Protein AF-A0A2A4R1C4-F1 (afdb_monomer_lite)

Structure (mmCIF, N/CA/C/O backbone):
data_AF-A0A2A4R1C4-F1
#
_entry.id   AF-A0A2A4R1C4-F1
#
loop_
_atom_site.group_PDB
_atom_site.id
_atom_site.type_symbol
_atom_site.label_atom_id
_atom_site.label_alt_id
_atom_site.label_comp_id
_atom_site.label_asym_id
_atom_site.label_entity_id
_atom_site.label_seq_id
_a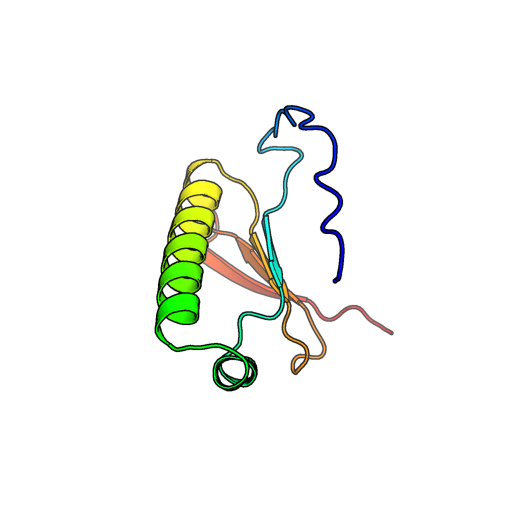tom_site.pdbx_PDB_ins_code
_atom_site.Cartn_x
_atom_site.Cartn_y
_atom_site.Cartn_z
_atom_site.occupancy
_atom_site.B_iso_or_equiv
_atom_site.auth_seq_id
_atom_site.auth_comp_id
_atom_site.auth_asym_id
_atom_site.auth_atom_id
_atom_site.pdbx_PDB_model_num
ATOM 1 N N . MET A 1 1 ? 22.494 21.761 -10.769 1.00 32.41 1 MET A N 1
ATOM 2 C CA . MET A 1 1 ? 22.398 20.707 -9.739 1.00 32.41 1 MET A CA 1
ATOM 3 C C . MET A 1 1 ? 21.131 20.970 -8.945 1.00 32.41 1 MET A C 1
ATOM 5 O O . MET A 1 1 ? 21.061 22.047 -8.362 1.00 32.41 1 MET A O 1
ATOM 9 N N . PRO A 1 2 ? 20.104 20.109 -8.990 1.00 30.61 2 PRO A N 1
ATOM 10 C CA . PRO A 1 2 ? 18.927 20.317 -8.162 1.00 30.61 2 PRO A CA 1
ATOM 11 C C . PRO A 1 2 ? 19.289 20.014 -6.704 1.00 30.61 2 PRO A C 1
ATOM 13 O O . PRO A 1 2 ? 19.868 18.975 -6.395 1.00 30.61 2 PRO A O 1
ATOM 16 N N . GLN A 1 3 ? 19.010 20.976 -5.832 1.00 31.64 3 GLN A N 1
ATOM 17 C CA . GLN A 1 3 ? 19.175 20.857 -4.390 1.00 31.64 3 GLN A CA 1
ATOM 18 C C . GLN A 1 3 ? 17.924 20.176 -3.832 1.00 31.64 3 GLN A C 1
ATOM 20 O O . GLN A 1 3 ? 16.829 20.727 -3.924 1.00 31.64 3 GLN A O 1
ATOM 25 N N . PHE A 1 4 ? 18.079 18.979 -3.272 1.00 34.44 4 PHE A N 1
ATOM 26 C CA . PHE A 1 4 ? 17.040 18.369 -2.451 1.00 34.44 4 PHE A CA 1
ATOM 27 C C . PHE A 1 4 ? 17.033 19.100 -1.106 1.00 34.44 4 PHE A C 1
ATOM 29 O O . PHE A 1 4 ? 18.005 19.038 -0.354 1.00 34.44 4 PHE A O 1
ATOM 36 N N . ILE A 1 5 ? 15.962 19.842 -0.827 1.00 37.84 5 ILE A N 1
ATOM 37 C CA . ILE A 1 5 ? 15.735 20.439 0.489 1.00 37.84 5 ILE A CA 1
ATOM 38 C C . ILE A 1 5 ? 15.442 19.276 1.444 1.00 37.84 5 ILE A C 1
ATOM 40 O O . ILE A 1 5 ? 14.343 18.725 1.433 1.00 37.84 5 ILE A O 1
ATOM 44 N N . LEU A 1 6 ? 16.437 18.873 2.240 1.00 38.81 6 LEU A N 1
ATOM 45 C CA . LEU A 1 6 ? 16.226 18.014 3.403 1.00 38.81 6 LEU A CA 1
ATOM 46 C C . LEU A 1 6 ? 15.416 18.840 4.414 1.00 38.81 6 LEU A C 1
ATOM 48 O O . LEU A 1 6 ? 15.969 19.668 5.136 1.00 38.81 6 LEU A O 1
ATOM 52 N N . GLY A 1 7 ? 14.092 18.689 4.390 1.00 44.31 7 GLY A N 1
ATOM 53 C CA . GLY A 1 7 ? 13.212 19.295 5.384 1.00 44.31 7 GLY A CA 1
ATOM 54 C C . GLY A 1 7 ? 13.600 18.831 6.787 1.00 44.31 7 GLY A C 1
ATOM 55 O O . GLY A 1 7 ? 13.988 17.680 6.982 1.00 44.31 7 GLY A O 1
ATOM 56 N N . GLU A 1 8 ? 13.529 19.740 7.758 1.00 49.16 8 GLU A N 1
ATOM 57 C CA . GLU A 1 8 ? 13.807 19.462 9.166 1.00 49.16 8 GLU A CA 1
ATOM 58 C C . GLU A 1 8 ? 13.062 18.199 9.631 1.00 49.16 8 GLU A C 1
ATOM 60 O O . GLU A 1 8 ? 11.837 18.109 9.501 1.00 49.16 8 GLU A O 1
ATOM 65 N N . PHE A 1 9 ? 13.799 17.225 10.176 1.00 48.66 9 PHE A N 1
ATOM 66 C CA . PHE A 1 9 ? 13.244 15.984 10.719 1.00 48.66 9 PHE A CA 1
ATOM 67 C C . PHE A 1 9 ? 12.394 16.285 11.956 1.00 48.66 9 PHE A C 1
ATOM 69 O O . PHE A 1 9 ? 12.857 16.240 13.094 1.00 48.66 9 PHE A O 1
ATOM 76 N N . HIS A 1 10 ? 11.121 16.577 11.731 1.00 56.03 10 HIS A N 1
ATOM 77 C CA . HIS A 1 10 ? 10.121 16.566 12.779 1.00 56.03 10 HIS A CA 1
ATOM 78 C C . HIS A 1 10 ? 9.755 15.101 13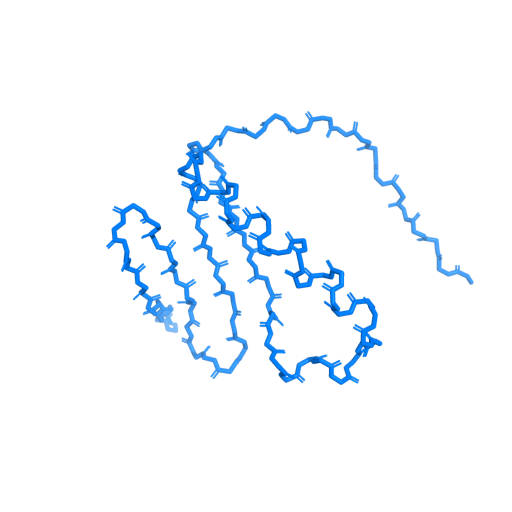.010 1.00 56.03 10 HIS A C 1
ATOM 80 O O . HIS A 1 10 ? 9.254 14.438 12.101 1.00 56.03 10 HIS A O 1
ATOM 86 N N . GLN A 1 11 ? 10.024 14.569 14.205 1.00 60.56 11 GLN A N 1
ATOM 87 C CA . GLN A 1 11 ? 9.480 13.267 14.587 1.00 60.56 11 GLN A CA 1
ATOM 88 C C . GLN A 1 11 ? 7.955 13.382 14.624 1.00 60.56 11 GLN A C 1
ATOM 90 O O . GLN A 1 11 ? 7.369 13.864 15.592 1.00 60.56 11 GLN A O 1
ATOM 95 N N . ALA A 1 12 ? 7.311 12.970 13.536 1.00 68.31 12 ALA A N 1
ATOM 96 C CA . ALA A 1 12 ? 5.868 12.877 13.467 1.00 68.31 12 ALA A CA 1
ATOM 97 C C . ALA A 1 12 ? 5.434 11.640 14.2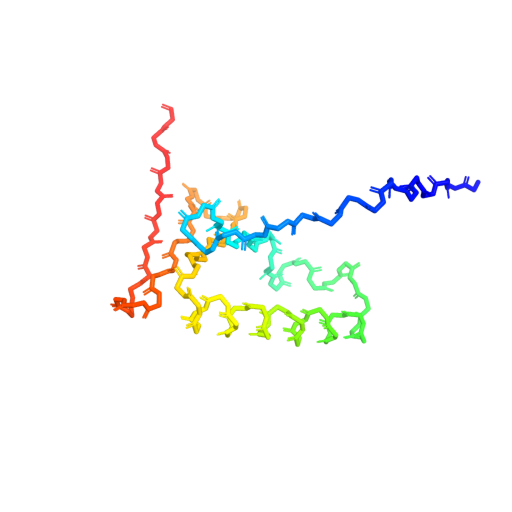57 1.00 68.31 12 ALA A C 1
ATOM 99 O O . ALA A 1 12 ? 5.678 10.503 13.855 1.00 68.31 12 ALA A O 1
ATOM 100 N N . LEU A 1 13 ? 4.794 11.859 15.404 1.00 79.75 13 LEU A N 1
ATOM 101 C CA . LEU A 1 13 ? 4.110 10.791 16.121 1.00 79.75 1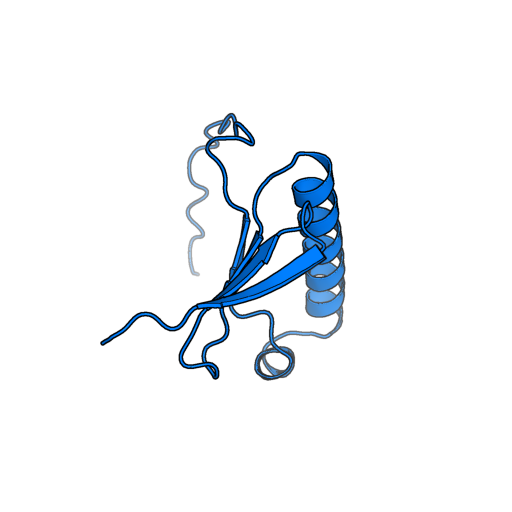3 LEU A CA 1
ATOM 102 C C . LEU A 1 13 ? 2.801 10.483 15.390 1.00 79.75 13 LEU A C 1
ATOM 104 O O . LEU A 1 13 ? 1.861 11.276 15.412 1.00 79.75 13 LEU A O 1
ATOM 108 N N . LEU A 1 14 ? 2.749 9.324 14.738 1.00 82.88 14 LEU A N 1
ATOM 109 C CA . LEU A 1 14 ? 1.569 8.864 14.015 1.00 82.88 14 LEU A CA 1
ATOM 110 C C . LEU A 1 14 ? 0.675 8.045 14.949 1.00 82.88 14 LEU A C 1
ATOM 112 O O . LEU A 1 14 ? 1.050 6.975 15.424 1.00 82.88 14 LEU A O 1
ATOM 116 N N . SER A 1 15 ? -0.530 8.548 15.211 1.00 88.88 15 SER A N 1
ATOM 117 C CA . SER A 1 15 ? -1.579 7.763 15.865 1.00 88.88 15 SER A CA 1
ATOM 118 C C . SER A 1 15 ? -2.326 6.958 14.804 1.00 88.88 15 SER A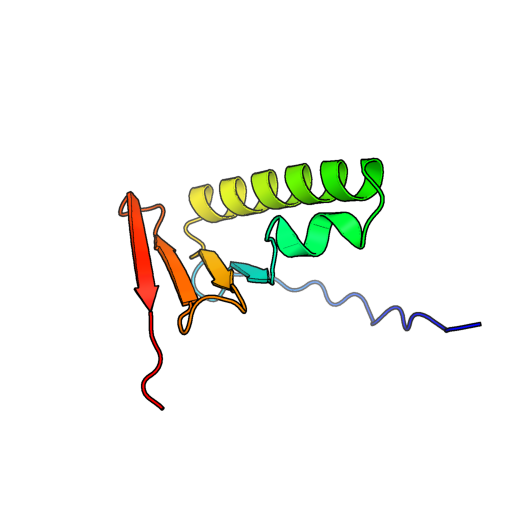 C 1
ATOM 120 O O . SER A 1 15 ? -2.865 7.579 13.884 1.00 88.88 15 SER A O 1
ATOM 122 N N . PRO A 1 16 ? -2.460 5.624 14.931 1.00 88.94 16 PRO A N 1
ATOM 123 C CA . PRO A 1 16 ? -3.208 4.816 13.967 1.00 88.94 16 PRO A CA 1
ATOM 124 C C . PRO A 1 16 ? -4.636 5.317 13.715 1.00 88.94 16 PRO A C 1
ATOM 126 O O . PRO A 1 16 ? -5.133 5.248 12.600 1.00 88.94 16 PRO A O 1
ATOM 129 N N . LYS A 1 17 ? -5.278 5.902 14.738 1.00 88.75 17 LYS A N 1
ATOM 130 C CA . LYS A 1 17 ? -6.646 6.443 14.649 1.00 88.75 17 LYS A CA 1
ATOM 131 C C . LYS A 1 17 ? -6.753 7.754 13.867 1.00 88.75 17 LYS A C 1
ATOM 133 O O . LYS A 1 17 ? -7.855 8.143 13.502 1.00 88.75 17 LYS A O 1
ATOM 138 N N . LEU A 1 18 ? -5.637 8.455 13.681 1.00 89.19 18 LEU A N 1
ATOM 139 C CA . LEU A 1 18 ? -5.557 9.753 13.003 1.00 89.19 18 LEU A CA 1
ATOM 140 C C . LEU A 1 18 ? -4.708 9.676 11.727 1.00 89.19 18 LEU A C 1
ATOM 142 O O . LEU A 1 18 ? -4.356 10.706 11.163 1.00 89.19 18 LEU A O 1
ATOM 146 N N . THR A 1 19 ? -4.351 8.464 11.300 1.00 88.56 19 THR A N 1
ATOM 147 C CA . THR A 1 19 ? -3.440 8.223 10.180 1.00 88.56 19 THR A CA 1
ATOM 148 C C . THR A 1 19 ? -4.140 7.389 9.120 1.00 88.56 19 THR A C 1
ATOM 150 O O . THR A 1 19 ? -4.904 6.479 9.433 1.00 88.56 19 THR A O 1
ATOM 153 N N . VAL A 1 20 ? -3.842 7.690 7.860 1.00 89.69 20 VAL A N 1
ATOM 154 C CA . VAL A 1 20 ? -4.225 6.904 6.688 1.00 89.69 20 VAL A CA 1
ATOM 155 C C . VAL A 1 20 ? -2.970 6.654 5.856 1.00 89.69 20 VAL A C 1
ATOM 157 O O . VAL A 1 20 ? -2.153 7.560 5.693 1.00 89.69 20 VAL A O 1
ATOM 160 N N . LEU A 1 21 ? -2.798 5.435 5.346 1.00 89.62 21 LEU A N 1
ATOM 161 C CA . LEU A 1 21 ? -1.754 5.125 4.372 1.00 89.62 21 LEU A CA 1
ATOM 162 C C . LEU A 1 21 ? -2.316 5.361 2.969 1.00 89.62 21 LEU A C 1
ATOM 164 O O . LEU A 1 21 ? -3.323 4.757 2.603 1.00 89.62 21 LEU A O 1
ATOM 168 N N . ILE A 1 22 ? -1.668 6.223 2.186 1.00 86.88 22 ILE A N 1
ATOM 169 C CA . ILE A 1 22 ? -2.049 6.495 0.796 1.00 86.88 22 ILE A CA 1
ATOM 170 C C . ILE A 1 22 ? -0.946 5.967 -0.122 1.00 86.88 22 ILE A C 1
ATOM 172 O O . ILE A 1 22 ? 0.190 6.427 -0.048 1.00 86.88 22 ILE A O 1
ATOM 176 N N . ILE A 1 23 ? -1.290 5.016 -0.988 1.00 86.88 23 ILE A N 1
ATOM 177 C CA . ILE A 1 23 ? -0.423 4.488 -2.043 1.00 86.88 23 ILE A CA 1
ATOM 178 C C . ILE A 1 23 ? -0.791 5.209 -3.332 1.00 86.88 23 ILE A C 1
ATOM 180 O O . ILE A 1 23 ? -1.923 5.100 -3.809 1.00 86.88 23 ILE A O 1
ATOM 184 N N . VAL A 1 24 ? 0.155 5.961 -3.882 1.00 81.56 24 VAL A N 1
ATOM 185 C CA . VAL A 1 24 ? -0.085 6.785 -5.065 1.00 81.56 24 VAL A CA 1
ATOM 186 C C . VAL A 1 24 ? 0.483 6.102 -6.299 1.00 81.56 24 VAL A C 1
ATOM 188 O O . VAL A 1 24 ? 1.662 5.770 -6.330 1.00 81.56 24 VAL A O 1
ATOM 191 N N . ASP A 1 25 ? -0.369 5.908 -7.304 1.00 75.12 25 ASP A N 1
ATOM 192 C CA . ASP A 1 25 ? -0.002 5.579 -8.687 1.00 75.12 25 ASP A CA 1
ATOM 193 C C . ASP A 1 25 ? 0.911 4.347 -8.844 1.00 75.12 25 ASP A C 1
ATOM 195 O O . ASP A 1 25 ? 1.667 4.225 -9.805 1.00 75.12 25 ASP A O 1
ATOM 199 N N . HIS A 1 26 ? 0.777 3.376 -7.937 1.00 71.50 26 HIS A N 1
ATOM 200 C CA . HIS A 1 26 ? 1.514 2.110 -7.950 1.00 71.50 26 HIS A CA 1
ATOM 201 C C . HIS A 1 26 ? 0.924 1.120 -8.977 1.00 71.50 26 HIS A C 1
ATOM 203 O O . HIS A 1 26 ? 0.411 0.050 -8.643 1.00 71.50 26 HIS A O 1
ATOM 209 N N . GLN A 1 27 ? 0.909 1.521 -10.250 1.00 72.00 27 GLN A N 1
ATOM 210 C CA . GLN A 1 27 ? 0.355 0.751 -11.363 1.00 72.00 27 GLN A CA 1
ATOM 211 C C . GLN A 1 27 ? 1.457 0.300 -12.317 1.00 72.00 27 GLN A C 1
ATOM 213 O O . GLN A 1 27 ? 2.336 1.087 -12.649 1.00 72.00 27 GLN A O 1
ATOM 218 N N . VAL A 1 28 ? 1.287 -0.891 -12.908 1.00 71.69 28 VAL A N 1
ATOM 219 C CA . VAL A 1 28 ? 2.189 -1.455 -13.938 1.00 71.69 28 VAL A CA 1
ATOM 220 C C . VAL A 1 28 ? 2.467 -0.476 -15.091 1.00 71.69 28 VAL A C 1
ATOM 222 O O . VAL A 1 28 ? 3.514 -0.523 -15.727 1.00 71.69 28 VAL A O 1
ATOM 225 N N . ALA A 1 29 ? 1.539 0.451 -15.353 1.00 64.19 29 ALA A N 1
ATOM 226 C CA . ALA A 1 29 ? 1.682 1.490 -16.369 1.00 64.19 29 ALA A CA 1
ATOM 227 C C . ALA A 1 29 ? 2.856 2.461 -16.131 1.00 64.19 29 ALA A C 1
ATOM 229 O O . ALA A 1 29 ? 3.273 3.113 -17.085 1.00 64.19 29 ALA A O 1
ATOM 230 N N . PHE A 1 30 ? 3.368 2.565 -14.902 1.00 69.44 30 PHE A N 1
ATOM 231 C CA . PHE A 1 30 ? 4.498 3.427 -14.550 1.00 69.44 30 PHE A CA 1
ATOM 232 C C . PHE A 1 30 ? 5.817 2.665 -14.404 1.00 69.44 30 PHE A C 1
ATOM 234 O O . PHE A 1 30 ? 6.860 3.304 -14.311 1.00 69.44 30 PHE A O 1
ATOM 241 N N . ASN A 1 31 ? 5.807 1.328 -14.457 1.00 76.25 31 ASN A N 1
ATOM 242 C CA . ASN A 1 31 ? 7.010 0.510 -14.266 1.00 76.25 31 ASN A CA 1
ATOM 243 C C . ASN A 1 31 ? 8.107 0.869 -15.278 1.00 76.25 31 ASN A C 1
ATOM 245 O O . ASN A 1 31 ? 9.270 0.956 -14.918 1.00 76.25 31 ASN A O 1
ATOM 249 N N . SER A 1 32 ? 7.738 1.192 -16.524 1.00 77.81 32 SER A N 1
ATOM 250 C CA . SER A 1 32 ? 8.693 1.597 -17.568 1.00 77.81 32 SER A CA 1
ATOM 251 C C . SER A 1 32 ? 9.403 2.934 -17.310 1.00 77.81 32 SER A C 1
ATOM 253 O O . SER A 1 32 ? 10.262 3.323 -18.097 1.00 77.81 32 SER A O 1
ATOM 255 N N . CYS A 1 33 ? 9.001 3.687 -16.283 1.00 79.06 33 CYS A N 1
ATOM 256 C CA . CYS A 1 33 ? 9.634 4.948 -15.895 1.00 79.06 33 CYS A CA 1
ATOM 257 C C . CYS A 1 33 ? 10.768 4.762 -14.876 1.00 79.06 33 CYS A C 1
ATOM 259 O O . CYS A 1 33 ? 11.468 5.735 -14.594 1.00 79.06 33 CYS A O 1
ATOM 261 N N . PHE A 1 34 ? 10.943 3.553 -14.340 1.00 80.44 34 PHE A N 1
ATOM 262 C CA . PHE A 1 34 ? 11.917 3.231 -13.301 1.00 80.44 34 PHE A CA 1
ATOM 263 C C . PHE A 1 34 ? 12.797 2.061 -13.742 1.00 80.44 34 PHE A C 1
ATOM 265 O O . PHE A 1 34 ? 12.433 1.300 -14.638 1.00 80.44 34 PHE A O 1
ATOM 272 N N . ASP A 1 35 ? 13.978 1.948 -13.146 1.00 86.94 35 ASP A N 1
ATOM 273 C CA . ASP A 1 35 ? 14.807 0.754 -13.269 1.00 86.94 35 ASP A CA 1
ATOM 274 C C . ASP A 1 35 ? 14.225 -0.407 -12.446 1.00 86.94 35 ASP A C 1
ATOM 276 O O . ASP A 1 35 ? 13.565 -0.191 -11.428 1.00 86.94 35 ASP A O 1
ATOM 280 N N . ASP A 1 36 ? 14.464 -1.640 -12.904 1.00 81.50 36 ASP A N 1
ATOM 281 C CA . ASP A 1 36 ? 13.875 -2.846 -12.308 1.00 81.50 36 ASP A CA 1
ATOM 282 C C . ASP A 1 36 ? 14.284 -3.028 -10.831 1.00 81.50 36 ASP A C 1
ATOM 284 O O . ASP A 1 36 ? 13.469 -3.454 -10.018 1.00 81.50 36 ASP A O 1
ATOM 288 N N . GLU A 1 37 ? 15.517 -2.654 -10.467 1.00 83.62 37 GLU A N 1
ATOM 289 C CA . GLU A 1 37 ? 16.038 -2.762 -9.095 1.00 83.62 37 GLU A CA 1
ATOM 290 C C . GLU A 1 37 ? 15.357 -1.755 -8.152 1.00 83.62 37 GLU A C 1
ATOM 292 O O . GLU A 1 37 ? 14.906 -2.115 -7.063 1.00 83.62 37 GLU A O 1
ATOM 297 N N . ALA A 1 38 ? 15.206 -0.495 -8.577 1.00 78.69 38 ALA A N 1
ATOM 298 C CA . ALA A 1 38 ? 14.443 0.497 -7.827 1.00 78.69 38 ALA A CA 1
ATOM 299 C C . ALA A 1 38 ? 12.968 0.109 -7.694 1.00 78.69 38 ALA A C 1
ATOM 301 O O . ALA A 1 38 ? 12.367 0.353 -6.645 1.00 78.69 38 ALA A O 1
ATOM 302 N N . LEU A 1 39 ? 12.386 -0.492 -8.734 1.00 81.19 39 LEU A N 1
ATOM 303 C CA . LEU A 1 39 ? 11.008 -0.959 -8.703 1.00 81.19 39 LEU A CA 1
ATOM 304 C C . LEU A 1 39 ? 10.826 -2.082 -7.673 1.00 81.19 39 LEU A C 1
ATOM 306 O O . LEU A 1 39 ? 9.936 -1.975 -6.835 1.00 81.19 39 LEU A O 1
ATOM 310 N N . GLU A 1 40 ? 11.693 -3.097 -7.678 1.00 82.12 40 GLU A N 1
ATOM 311 C CA . GLU A 1 40 ? 11.639 -4.219 -6.731 1.00 82.12 40 GLU A CA 1
ATOM 312 C C . GLU A 1 40 ? 11.733 -3.735 -5.274 1.00 82.12 40 GLU A C 1
ATOM 314 O O . GLU A 1 40 ? 10.888 -4.080 -4.447 1.00 82.12 40 GLU A O 1
ATOM 319 N N . MET A 1 41 ? 12.676 -2.835 -4.968 1.00 81.38 41 MET A N 1
ATOM 320 C CA . MET A 1 41 ? 12.795 -2.259 -3.621 1.00 81.38 41 MET A CA 1
ATOM 321 C C . MET A 1 41 ? 11.544 -1.479 -3.187 1.00 81.38 41 MET A C 1
ATOM 323 O O . MET A 1 41 ? 11.143 -1.528 -2.020 1.00 81.38 41 MET A O 1
ATOM 327 N N . VAL A 1 42 ? 10.934 -0.717 -4.102 1.00 84.19 42 VAL A N 1
ATOM 328 C CA . VAL A 1 42 ? 9.710 0.040 -3.806 1.00 84.19 42 VAL A CA 1
ATOM 329 C C . VAL A 1 42 ? 8.533 -0.907 -3.587 1.00 84.19 42 VAL A C 1
ATOM 331 O O . VAL A 1 42 ? 7.764 -0.694 -2.649 1.00 84.19 42 VAL A O 1
ATOM 334 N N . GLU A 1 43 ? 8.407 -1.963 -4.393 1.00 85.25 43 GLU A N 1
ATOM 335 C CA . GLU A 1 43 ? 7.359 -2.974 -4.241 1.00 85.25 43 GLU A CA 1
ATOM 336 C C . GLU A 1 43 ? 7.451 -3.671 -2.877 1.00 85.25 43 GLU A C 1
ATOM 338 O O . GLU A 1 43 ? 6.450 -3.744 -2.157 1.00 85.25 43 GLU A O 1
ATOM 343 N N . GLU A 1 44 ? 8.647 -4.100 -2.468 1.00 85.94 44 GLU A N 1
ATOM 344 C CA . GLU A 1 44 ? 8.874 -4.691 -1.144 1.00 85.94 44 GLU A CA 1
ATOM 345 C C . GLU A 1 44 ? 8.508 -3.720 -0.012 1.00 85.94 44 GLU A C 1
ATOM 347 O O . GLU A 1 44 ? 7.770 -4.079 0.914 1.00 85.94 44 GLU A O 1
ATOM 352 N N . GLY A 1 45 ? 8.948 -2.461 -0.114 1.00 87.50 45 GLY A N 1
ATOM 353 C CA . GLY A 1 45 ? 8.641 -1.429 0.876 1.00 87.50 45 GLY A CA 1
ATOM 354 C C . GLY A 1 45 ? 7.141 -1.136 0.990 1.00 87.50 45 GLY A C 1
ATOM 355 O O . GLY A 1 45 ? 6.608 -0.988 2.094 1.00 87.50 45 GLY A O 1
ATOM 356 N N . VAL A 1 46 ? 6.422 -1.097 -0.134 1.00 88.44 46 VAL A N 1
ATOM 357 C CA . VAL A 1 46 ? 4.963 -0.915 -0.151 1.00 88.44 46 VAL A CA 1
ATOM 358 C C . VAL A 1 46 ? 4.260 -2.109 0.488 1.00 88.44 46 VAL A C 1
ATOM 360 O O . VAL A 1 46 ? 3.347 -1.913 1.295 1.00 88.44 46 VAL A O 1
ATOM 363 N N . VAL A 1 47 ? 4.690 -3.338 0.191 1.00 88.44 47 VAL A N 1
ATOM 364 C CA . VAL A 1 47 ? 4.134 -4.553 0.806 1.00 88.44 47 VAL A CA 1
ATOM 365 C C . VAL A 1 47 ? 4.298 -4.519 2.327 1.00 88.44 47 VAL A C 1
ATOM 367 O O . VAL A 1 47 ? 3.334 -4.781 3.055 1.00 88.44 47 VAL A O 1
ATOM 370 N N . GLU A 1 48 ? 5.475 -4.140 2.828 1.00 92.00 48 GLU A N 1
ATOM 371 C CA . GLU A 1 48 ? 5.727 -4.039 4.267 1.00 92.00 48 GLU A CA 1
ATOM 372 C C . GLU A 1 48 ? 4.887 -2.936 4.932 1.00 92.00 48 GLU A C 1
ATOM 374 O O . GLU A 1 48 ? 4.314 -3.150 6.010 1.00 92.00 48 GLU A O 1
ATOM 379 N N . LEU A 1 49 ? 4.737 -1.777 4.281 1.00 90.56 49 LEU A N 1
ATOM 380 C CA . LEU A 1 49 ? 3.894 -0.681 4.765 1.00 90.56 49 LEU A CA 1
ATOM 381 C C . LEU A 1 49 ? 2.419 -1.081 4.842 1.00 90.56 49 LEU A C 1
ATOM 383 O O . LEU A 1 49 ? 1.769 -0.818 5.855 1.00 90.56 49 LEU A O 1
ATOM 387 N N . VAL A 1 50 ? 1.893 -1.756 3.818 1.00 90.88 50 VAL A N 1
ATOM 388 C CA . VAL A 1 50 ? 0.510 -2.257 3.806 1.00 90.88 50 VAL A CA 1
ATOM 389 C C . VAL A 1 50 ? 0.302 -3.301 4.895 1.00 90.88 50 VAL A C 1
ATOM 391 O O . VAL A 1 50 ? -0.686 -3.239 5.633 1.00 90.88 50 VAL A O 1
ATOM 394 N N . ALA A 1 51 ? 1.240 -4.240 5.041 1.00 90.00 51 ALA A N 1
ATOM 395 C CA . ALA A 1 51 ? 1.178 -5.255 6.084 1.00 90.00 51 ALA A CA 1
ATOM 396 C C . ALA A 1 51 ? 1.195 -4.623 7.483 1.00 90.00 51 ALA A C 1
ATOM 398 O O . ALA A 1 51 ? 0.417 -5.013 8.358 1.00 90.00 51 ALA A O 1
ATOM 399 N N . THR A 1 52 ? 2.050 -3.623 7.696 1.00 92.00 52 THR A N 1
ATOM 400 C CA . THR A 1 52 ? 2.149 -2.896 8.964 1.00 92.00 52 THR A CA 1
ATOM 401 C C . THR A 1 52 ? 0.879 -2.105 9.245 1.00 92.00 52 THR A C 1
ATOM 403 O O . THR A 1 52 ? 0.306 -2.258 10.325 1.00 92.00 52 THR A O 1
ATOM 406 N N . ALA A 1 53 ? 0.380 -1.341 8.269 1.00 91.50 53 ALA A N 1
ATOM 407 C CA . ALA A 1 53 ? -0.871 -0.595 8.376 1.00 91.50 53 ALA A CA 1
ATOM 408 C C . ALA A 1 53 ? -2.046 -1.511 8.748 1.00 91.50 53 ALA A C 1
ATOM 410 O O . ALA A 1 53 ? -2.794 -1.206 9.678 1.00 91.50 53 ALA A O 1
ATOM 411 N N . GLY A 1 54 ? -2.146 -2.682 8.110 1.00 89.56 54 GLY A N 1
ATOM 412 C CA . GLY A 1 54 ? -3.149 -3.694 8.437 1.00 89.56 54 GLY A CA 1
ATOM 413 C C . GLY A 1 54 ? -3.051 -4.204 9.877 1.00 89.56 54 GLY A C 1
ATOM 414 O O . GLY A 1 54 ? -4.069 -4.285 10.564 1.00 89.56 54 GLY A O 1
ATOM 415 N N . LYS A 1 55 ? -1.837 -4.485 10.372 1.00 93.19 55 LYS A N 1
ATOM 416 C CA . LYS A 1 55 ? -1.610 -4.946 11.756 1.00 93.19 55 LYS A CA 1
ATOM 417 C C . LYS A 1 55 ? -2.006 -3.906 12.804 1.00 93.19 55 LYS A C 1
ATOM 419 O O . LYS A 1 55 ? -2.494 -4.283 13.866 1.00 93.19 55 LYS A O 1
ATOM 424 N N . VAL A 1 56 ? -1.791 -2.618 12.527 1.00 93.38 56 VAL A N 1
ATOM 425 C CA . VAL A 1 56 ? -2.084 -1.529 13.479 1.00 93.38 56 VAL A CA 1
ATOM 426 C C . VAL A 1 56 ? -3.442 -0.855 13.254 1.00 93.38 56 VAL A C 1
ATOM 428 O O . VAL A 1 56 ? -3.788 0.076 13.978 1.00 93.38 56 VAL A O 1
ATOM 431 N N . GLY A 1 57 ? -4.224 -1.322 12.278 1.00 90.69 57 GLY A N 1
ATOM 432 C CA . GLY A 1 57 ? -5.556 -0.792 11.978 1.00 90.69 57 GLY A CA 1
ATOM 433 C C . GLY A 1 57 ? -5.554 0.576 11.292 1.00 90.69 57 GLY A C 1
ATOM 434 O O . GLY A 1 57 ? -6.530 1.313 11.415 1.00 90.69 57 GLY A O 1
ATOM 435 N N . VAL A 1 58 ? -4.479 0.922 10.583 1.00 93.06 58 VAL A N 1
ATOM 436 C CA . VAL A 1 58 ? -4.426 2.108 9.719 1.00 93.06 58 VAL A CA 1
ATOM 437 C C . VAL A 1 58 ? -5.144 1.789 8.401 1.00 93.06 58 VAL A C 1
ATOM 439 O O . VAL A 1 58 ? -4.783 0.811 7.740 1.00 93.06 58 VAL A O 1
ATOM 442 N N . PRO A 1 59 ? -6.151 2.581 7.988 1.00 89.19 59 PRO A N 1
ATOM 443 C CA . PRO A 1 59 ? -6.801 2.408 6.692 1.00 89.19 59 PRO A CA 1
ATOM 444 C C . PRO A 1 59 ? -5.821 2.639 5.536 1.00 89.19 59 PRO A C 1
ATOM 446 O O . PRO A 1 59 ? -4.963 3.521 5.616 1.00 89.19 59 PRO A O 1
ATOM 449 N N . VAL A 1 60 ? -5.976 1.873 4.453 1.00 87.62 60 VAL A N 1
ATOM 450 C CA . VAL A 1 60 ? -5.131 1.971 3.255 1.00 87.62 60 VAL A CA 1
ATOM 451 C C . VAL A 1 60 ? -5.975 2.410 2.061 1.00 87.62 60 VAL A C 1
ATOM 453 O O . VAL A 1 60 ? -7.003 1.807 1.749 1.00 87.62 60 VAL A O 1
ATOM 456 N N . ILE A 1 61 ? -5.530 3.463 1.382 1.00 86.19 61 ILE A N 1
ATOM 457 C CA . ILE A 1 61 ? -6.145 4.017 0.176 1.00 86.19 61 ILE A CA 1
ATOM 458 C C . ILE A 1 61 ? -5.136 3.910 -0.961 1.00 86.19 61 ILE A C 1
ATOM 460 O O . ILE A 1 61 ? -3.991 4.313 -0.797 1.00 86.19 61 ILE A O 1
ATOM 464 N N . ALA A 1 62 ? -5.556 3.411 -2.119 1.00 83.75 62 ALA A N 1
ATOM 465 C CA . ALA A 1 62 ? -4.745 3.391 -3.329 1.00 83.75 62 ALA A CA 1
ATOM 466 C C . ALA A 1 62 ? -5.370 4.285 -4.414 1.00 83.75 62 ALA A C 1
ATOM 468 O O . ALA A 1 62 ? -6.566 4.178 -4.712 1.00 83.75 62 ALA A O 1
ATOM 469 N N . SER A 1 63 ? -4.570 5.171 -5.012 1.00 77.06 63 SER A N 1
ATOM 470 C CA . SER A 1 63 ? -4.974 5.941 -6.194 1.00 77.06 63 SER A CA 1
ATOM 471 C C . SER A 1 63 ? -4.651 5.186 -7.481 1.00 77.06 63 SER A C 1
ATOM 473 O O . SER A 1 63 ? -3.707 4.401 -7.560 1.00 77.06 63 SER A O 1
ATOM 475 N N . SER A 1 64 ? -5.456 5.430 -8.514 1.00 70.56 64 SER A N 1
ATOM 476 C CA . SER A 1 64 ? -5.211 4.926 -9.862 1.00 70.56 64 SER A CA 1
ATOM 477 C C . SER A 1 64 ? -5.735 5.949 -10.880 1.00 70.56 64 SER A C 1
ATOM 479 O O . SER A 1 64 ? -6.948 6.143 -10.964 1.00 70.56 64 SER A O 1
ATOM 481 N N . PRO A 1 65 ? -4.875 6.597 -11.685 1.00 63.00 65 PRO A N 1
ATOM 482 C CA . PRO A 1 65 ? -5.283 7.623 -12.648 1.00 63.00 65 PRO A CA 1
ATOM 483 C C . PRO A 1 65 ? -6.188 7.111 -13.777 1.00 63.00 65 PRO A C 1
ATOM 485 O O . PRO A 1 65 ? -6.847 7.904 -14.445 1.00 63.00 65 PRO A O 1
ATOM 488 N N . LYS A 1 66 ? -6.256 5.790 -14.003 1.00 57.62 66 LYS A N 1
ATOM 489 C CA . LYS A 1 66 ? -7.142 5.186 -15.016 1.00 57.62 66 LYS A CA 1
ATOM 490 C C . LYS A 1 66 ? -8.526 4.799 -14.494 1.00 57.62 66 LYS A C 1
ATOM 492 O O . LYS A 1 66 ? -9.412 4.515 -15.299 1.00 57.62 66 LYS A O 1
ATOM 497 N N . SER A 1 67 ? -8.743 4.802 -13.181 1.00 50.88 67 SER A N 1
ATOM 498 C CA . SER A 1 67 ? -10.075 4.632 -12.604 1.00 50.88 67 SER A CA 1
ATOM 499 C C . SER A 1 67 ? -10.644 6.012 -12.307 1.00 50.88 67 SER A C 1
ATOM 501 O O . SER A 1 67 ? -10.000 6.823 -11.655 1.00 50.88 67 SER A O 1
ATOM 503 N N . LYS A 1 68 ? -11.882 6.293 -12.724 1.00 50.59 68 LYS A N 1
ATOM 504 C CA . LYS A 1 68 ? -12.633 7.488 -12.289 1.00 50.59 68 LYS A CA 1
ATOM 505 C C . LYS A 1 68 ? -12.964 7.461 -10.778 1.00 50.59 68 LYS A C 1
ATOM 507 O O . LYS A 1 68 ? -14.029 7.919 -10.386 1.00 50.59 68 LYS A O 1
ATOM 512 N N . GLY A 1 69 ? -12.143 6.825 -9.945 1.00 51.62 69 GLY A N 1
ATOM 513 C CA . GLY A 1 69 ? -12.408 6.531 -8.545 1.00 51.62 69 GLY A CA 1
ATOM 514 C C . GLY A 1 69 ? -11.171 6.025 -7.797 1.00 51.62 69 GLY A C 1
ATOM 515 O O . GLY A 1 69 ? -10.197 5.580 -8.407 1.00 51.62 69 GLY A O 1
ATOM 516 N N . TYR A 1 70 ? -11.232 6.116 -6.473 1.00 57.00 70 TYR A N 1
ATOM 517 C CA . TYR A 1 70 ? -10.224 5.690 -5.507 1.00 57.00 70 TYR A CA 1
ATOM 518 C C . TYR A 1 70 ? -10.487 4.253 -5.054 1.00 57.00 70 TYR A C 1
ATOM 520 O O . TYR A 1 70 ? -11.637 3.876 -4.833 1.00 57.00 70 TYR A O 1
ATOM 528 N N . LEU A 1 71 ? -9.434 3.458 -4.870 1.00 59.31 71 LEU A N 1
ATOM 529 C CA . LEU A 1 71 ? -9.534 2.134 -4.263 1.00 59.31 71 LEU A CA 1
ATOM 530 C C . LEU A 1 71 ? -9.336 2.270 -2.752 1.00 59.31 71 LEU A C 1
ATOM 532 O O . LEU A 1 71 ? -8.276 2.680 -2.287 1.00 59.31 71 LEU A O 1
ATOM 536 N N . LEU A 1 72 ? -10.361 1.938 -1.976 1.00 58.50 72 LEU A N 1
ATOM 537 C CA . LEU A 1 72 ? -10.316 1.919 -0.517 1.00 58.50 72 LEU A CA 1
ATOM 538 C C . LEU A 1 72 ? -10.229 0.464 -0.061 1.00 58.50 72 LEU A C 1
ATOM 540 O O . LEU A 1 72 ? -11.153 -0.314 -0.313 1.00 58.50 72 LEU A O 1
ATOM 544 N N . TYR A 1 73 ? -9.141 0.092 0.610 1.00 57.56 73 TYR A N 1
ATOM 545 C CA . TYR A 1 73 ? -8.993 -1.237 1.191 1.00 57.56 73 TYR A CA 1
ATOM 546 C C . TYR A 1 73 ? -9.181 -1.174 2.706 1.00 57.56 73 TYR A C 1
ATOM 548 O O . TYR A 1 73 ? -8.510 -0.414 3.406 1.00 57.56 73 TYR A O 1
ATOM 556 N N . PHE A 1 74 ? -10.102 -1.996 3.213 1.00 60.97 74 PHE A N 1
ATOM 557 C CA . PHE A 1 74 ? -10.405 -2.132 4.635 1.00 60.97 74 PHE A CA 1
ATOM 558 C C . PHE A 1 74 ? -9.938 -3.512 5.112 1.00 60.97 74 PHE A C 1
ATOM 560 O O . PHE A 1 74 ? -10.696 -4.481 4.988 1.00 60.97 74 PHE A O 1
ATOM 567 N N . PRO A 1 75 ? -8.719 -3.631 5.679 1.00 47.53 75 PRO A N 1
ATOM 568 C CA . PRO A 1 75 ? -8.161 -4.921 6.085 1.00 47.53 75 PRO A CA 1
ATOM 569 C C . PRO A 1 75 ? -9.040 -5.653 7.104 1.00 47.53 75 PRO A C 1
ATOM 571 O O . PRO A 1 75 ? -9.211 -6.865 7.018 1.00 47.53 75 PRO A O 1
ATOM 574 N N . SER A 1 76 ? -9.658 -4.909 8.027 1.00 50.00 76 SER A N 1
ATOM 575 C CA . SER A 1 76 ? -10.554 -5.440 9.063 1.00 50.00 76 SER A CA 1
ATOM 576 C C . SER A 1 76 ? -11.852 -6.043 8.523 1.00 50.00 76 SER A C 1
ATOM 578 O O . SER A 1 76 ? -12.507 -6.804 9.229 1.00 50.00 76 SER A O 1
ATOM 580 N N . LEU A 1 77 ? -12.230 -5.697 7.291 1.00 44.16 77 LEU A N 1
ATOM 581 C CA . LEU A 1 77 ? -13.460 -6.148 6.641 1.00 44.16 77 LEU A CA 1
ATOM 582 C C . LEU A 1 77 ? -13.182 -7.056 5.439 1.00 44.16 77 LEU A C 1
ATOM 584 O O . LEU A 1 77 ? -14.127 -7.474 4.777 1.00 44.16 77 LEU A O 1
ATOM 588 N N . SER A 1 78 ? -11.906 -7.320 5.122 1.00 58.78 78 SER A N 1
ATOM 589 C CA . SER A 1 78 ? -11.483 -7.972 3.872 1.00 58.78 78 SER A CA 1
ATOM 590 C C . SER A 1 78 ? -12.201 -7.393 2.641 1.00 58.78 78 SER A C 1
ATOM 592 O O . SER A 1 78 ? -12.580 -8.118 1.725 1.00 58.78 78 SER A O 1
ATOM 594 N N . MET A 1 79 ? -12.429 -6.076 2.645 1.00 48.91 79 MET A N 1
ATOM 595 C CA . MET A 1 79 ? -13.305 -5.391 1.696 1.00 48.91 79 MET A CA 1
ATOM 596 C C . MET A 1 79 ? -12.508 -4.388 0.868 1.00 48.91 79 MET A C 1
ATOM 598 O O . MET A 1 79 ? -11.779 -3.557 1.413 1.00 48.91 79 MET A O 1
ATOM 602 N N . LEU A 1 80 ? -12.689 -4.454 -0.450 1.00 49.12 80 LEU A N 1
ATOM 603 C CA . LEU A 1 80 ? -12.172 -3.489 -1.414 1.00 49.12 80 LEU A CA 1
ATOM 604 C C . LEU A 1 80 ? -13.352 -2.686 -1.969 1.00 49.12 80 LEU A C 1
ATOM 606 O O . LEU A 1 80 ? -14.256 -3.259 -2.574 1.00 49.12 80 LEU A O 1
ATOM 610 N N . MET A 1 81 ? -13.356 -1.372 -1.757 1.00 52.62 81 MET A N 1
ATOM 611 C CA . MET A 1 81 ? -14.354 -0.470 -2.331 1.00 52.62 81 MET A CA 1
ATOM 612 C C . MET A 1 81 ? -13.732 0.391 -3.425 1.00 52.62 81 MET A C 1
ATOM 614 O O . MET A 1 81 ? -12.612 0.875 -3.281 1.00 52.62 81 MET A O 1
ATOM 618 N N . ILE A 1 82 ? -14.489 0.624 -4.495 1.00 58.09 82 ILE A N 1
ATOM 619 C CA . ILE A 1 82 ? -14.161 1.623 -5.512 1.00 58.09 82 ILE A CA 1
ATOM 620 C C . ILE A 1 82 ? -15.030 2.850 -5.226 1.00 58.09 82 ILE A C 1
ATOM 622 O O . ILE A 1 82 ? -16.244 2.808 -5.409 1.00 58.09 82 ILE A O 1
ATOM 626 N N . TYR A 1 83 ? -14.420 3.926 -4.734 1.00 57.06 83 TYR A N 1
ATOM 627 C CA . TYR A 1 83 ? -15.092 5.194 -4.461 1.00 57.06 83 TYR A CA 1
ATOM 628 C C . TYR A 1 83 ? -14.973 6.122 -5.668 1.00 57.06 83 TYR A C 1
ATOM 630 O O . TYR A 1 83 ? -13.886 6.595 -5.987 1.00 57.06 83 TYR A O 1
ATOM 638 N N . HIS A 1 84 ? -16.090 6.409 -6.324 1.00 55.38 84 HIS A N 1
ATOM 639 C CA . HIS A 1 84 ? -16.173 7.425 -7.367 1.00 55.38 84 HIS A CA 1
ATOM 640 C C . HIS A 1 84 ? -16.620 8.748 -6.725 1.00 55.38 84 HIS A C 1
ATOM 642 O O . HIS A 1 84 ? -17.780 8.820 -6.321 1.00 55.38 84 HIS A O 1
ATOM 648 N 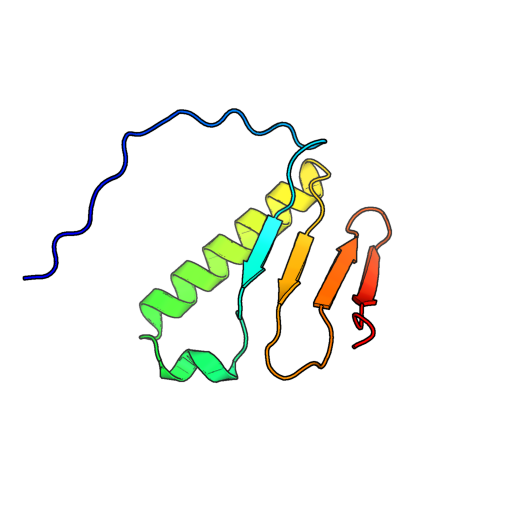N . PRO A 1 85 ? -15.759 9.778 -6.584 1.00 50.81 85 PRO A N 1
ATOM 649 C CA . PRO A 1 85 ? -16.255 11.099 -6.215 1.00 50.81 85 PRO A CA 1
ATOM 650 C C . PRO A 1 85 ? -17.192 11.568 -7.336 1.00 50.81 85 PRO A C 1
ATOM 652 O O . PRO A 1 85 ? -16.818 11.526 -8.511 1.00 50.81 85 PRO A O 1
ATOM 655 N N . GLU A 1 86 ? -18.423 11.950 -6.997 1.00 54.19 86 GLU A N 1
ATOM 656 C CA . GLU A 1 86 ? -19.284 12.630 -7.968 1.00 54.19 86 GLU A CA 1
ATOM 657 C C . GLU A 1 86 ? -18.609 13.940 -8.429 1.00 54.19 86 GLU A C 1
ATOM 659 O O . GLU A 1 86 ? -17.861 14.535 -7.645 1.00 54.19 86 GLU A O 1
ATOM 664 N N . PRO A 1 87 ? -18.793 14.341 -9.703 1.00 56.72 87 PRO A N 1
ATOM 665 C CA . PRO A 1 87 ? -18.190 15.551 -10.261 1.00 56.72 87 PRO A CA 1
ATOM 666 C C . PRO A 1 87 ? -18.680 16.844 -9.600 1.00 56.72 87 PRO A C 1
ATOM 668 O O . PRO A 1 87 ? -19.861 16.900 -9.189 1.00 56.72 87 PRO A O 1
#

Foldseek 3Di:
DDDDPPPPDDPDDDDLVNAAAEAEALDPVCPVVDDPVVNVVVVVVVVVVVVVNLVNQHWYKYDHPPDCFIWTQGSVVNDTDTGRDDD

Radius of gyration: 15.52 Å; chains: 1; bounding box: 42×29×34 Å

Sequence (87 aa):
MPQFILGEFHQALLSPKLTVLIIVDHQVAFNSCFDDEALEMVEEGVVELVATAGKVGVPVIASSPKSKGYLLYFPSLSMLMIYHPEP

Secondary structure (DSSP, 8-state):
---------------GGG--EEE-S--GGGGGGS-HHHHHHHHHHHHHHHHHHHHHT--EEE--TTSSSEEEEEGGGTEEEEE----

pLDDT: mean 70.79, std 18.12, range [30.61, 93.38]